Protein AF-A0A836RFN9-F1 (afdb_monomer)

Solvent-accessible surface area (backbone atoms only — not comparable to full-atom values): 5671 Å² total; per-residue (Å²): 128,84,81,78,57,67,66,61,52,50,51,50,51,50,54,54,49,49,55,50,45,52,51,35,37,75,73,61,76,46,76,52,65,66,58,51,52,21,53,51,33,36,54,51,10,51,47,35,35,52,40,14,77,75,73,45,90,52,43,65,62,24,43,40,52,12,50,31,39,32,27,50,18,47,18,47,52,44,24,72,77,64,73,35,64,68,61,17,50,50,41,40,49,52,30,53,51,48,44,52,53,49,55,73,67,52,75,132

Nearest PDB structures (foldseek):
  6gow-assembly1_E  TM=3.540E-01  e=1.732E+00  Bacillus subtilis

Foldseek 3Di:
DPQDDLVVVLVVLVVVLVVVLVVCCVVVVDVDPLLSVLVNLLVNLVSLQVCLVPPDPDNLVSPLSSQLSNLLSVLSVCCVVVVDNVVSVVSNVVSVVSNVVSVVVDDD

Sequence (108 aa):
MSRMSYGLVATAIFFIYLGLSIALYSTGTITDILLLFAGLLTLIGVWTLIYGIFLGEDLIFWISNGSFITLISLAFFTYKYTANI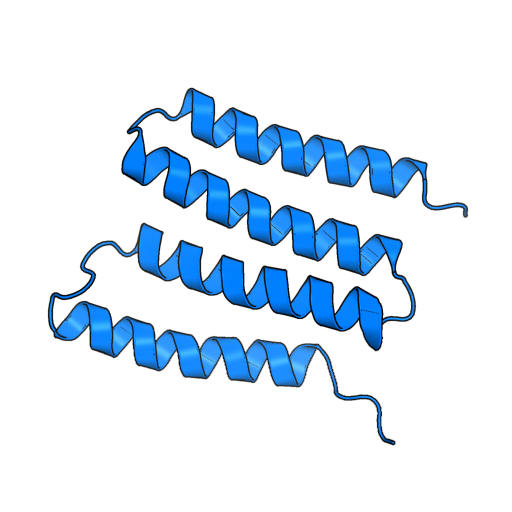GIAFAVVMIGVGLLIIMFLLKKP

Secondary structure (DSSP, 8-state):
-PPPPHHHHHHHHHHHHHHHHHHHHHTTS---HHHHHHHHHHHHHHHHHHHHHHT-S-HHHHHHHHHHHHHHHHHHHHHHHH--HHHHHHHHHHHHHHHHHHHHHS--

Structure (mmCIF, N/CA/C/O backbone):
data_AF-A0A836RFN9-F1
#
_entry.id   AF-A0A836RFN9-F1
#
loop_
_atom_site.group_PDB
_atom_site.id
_atom_site.type_symbol
_atom_site.label_atom_id
_atom_site.label_alt_id
_atom_site.label_comp_id
_atom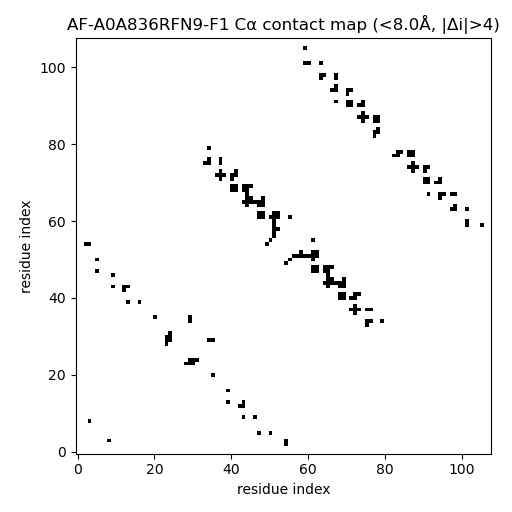_site.label_asym_id
_atom_site.label_entity_id
_atom_site.label_seq_id
_atom_site.pdbx_PDB_ins_code
_atom_site.Cartn_x
_atom_site.Cartn_y
_atom_site.Cartn_z
_atom_site.occupancy
_atom_site.B_iso_or_equiv
_atom_site.auth_seq_id
_atom_site.auth_comp_id
_atom_site.auth_asym_id
_atom_site.auth_atom_id
_atom_site.pdbx_PDB_model_num
ATOM 1 N N . MET A 1 1 ? -28.927 -4.087 7.435 1.00 49.22 1 MET A N 1
ATOM 2 C CA . MET A 1 1 ? -27.898 -4.330 6.399 1.00 49.22 1 MET A CA 1
ATOM 3 C C . MET A 1 1 ? -26.864 -5.277 6.980 1.00 49.22 1 MET A C 1
ATOM 5 O O . MET A 1 1 ? -26.335 -4.968 8.041 1.00 49.22 1 MET A O 1
ATOM 9 N N . SER A 1 2 ? -26.607 -6.430 6.356 1.00 56.03 2 SER A N 1
ATOM 10 C CA . SER A 1 2 ? -25.465 -7.270 6.741 1.00 56.03 2 SER A CA 1
ATOM 11 C C . SER A 1 2 ? -24.187 -6.458 6.536 1.00 56.03 2 SER A C 1
ATOM 13 O O . SER A 1 2 ? -23.983 -5.935 5.437 1.00 56.03 2 SER A O 1
ATOM 15 N N . ARG A 1 3 ? -23.348 -6.304 7.567 1.00 71.69 3 ARG A N 1
ATOM 16 C CA . ARG A 1 3 ? -22.052 -5.637 7.390 1.00 71.69 3 ARG A CA 1
ATOM 17 C C . ARG A 1 3 ? -21.251 -6.408 6.343 1.00 71.69 3 ARG A C 1
ATOM 19 O O . ARG A 1 3 ? -21.115 -7.626 6.429 1.00 71.69 3 ARG A O 1
ATOM 26 N N . MET A 1 4 ? -20.781 -5.695 5.326 1.00 81.50 4 MET A N 1
ATOM 27 C CA . MET A 1 4 ? -19.959 -6.267 4.265 1.00 81.50 4 MET A CA 1
ATOM 28 C C . MET A 1 4 ? -18.632 -6.728 4.880 1.00 81.50 4 MET A C 1
ATOM 30 O O . MET A 1 4 ? -18.019 -5.971 5.627 1.00 81.50 4 MET A O 1
ATOM 34 N N . SER A 1 5 ? -18.197 -7.960 4.614 1.00 89.56 5 SER A N 1
ATOM 35 C CA . SER A 1 5 ? -16.950 -8.481 5.190 1.00 89.56 5 SER A CA 1
ATOM 36 C C . SER A 1 5 ? -15.734 -7.808 4.550 1.00 89.56 5 SER A C 1
ATOM 38 O O . SER A 1 5 ? -15.575 -7.870 3.329 1.00 89.56 5 SER A O 1
ATOM 40 N N . TYR A 1 6 ? -14.853 -7.218 5.371 1.00 91.50 6 TYR A N 1
ATOM 41 C CA . TYR A 1 6 ? -13.584 -6.630 4.920 1.00 91.50 6 TYR A CA 1
ATOM 42 C C . TYR A 1 6 ? -12.789 -7.599 4.041 1.00 91.50 6 TYR A C 1
ATOM 44 O O . TYR A 1 6 ? -12.365 -7.233 2.943 1.00 91.50 6 TYR A O 1
ATOM 52 N N . GLY A 1 7 ? -12.625 -8.839 4.517 1.00 91.44 7 GLY A N 1
ATOM 53 C CA . GLY A 1 7 ? -11.816 -9.855 3.850 1.00 91.44 7 GLY A CA 1
ATOM 54 C C . GLY A 1 7 ? -12.375 -10.232 2.484 1.00 91.44 7 GLY A C 1
ATOM 55 O O . GLY A 1 7 ? -11.619 -10.345 1.530 1.00 91.44 7 GLY A O 1
ATOM 56 N N . LEU A 1 8 ? -13.700 -10.336 2.359 1.00 94.06 8 LEU A N 1
ATOM 57 C CA . LEU A 1 8 ? -14.342 -10.702 1.096 1.00 94.06 8 LEU A CA 1
ATOM 58 C C . LEU A 1 8 ? -14.090 -9.645 0.012 1.00 94.06 8 LEU A C 1
ATOM 60 O O . LEU A 1 8 ? -13.725 -9.988 -1.111 1.00 94.06 8 LEU A O 1
ATOM 64 N N . 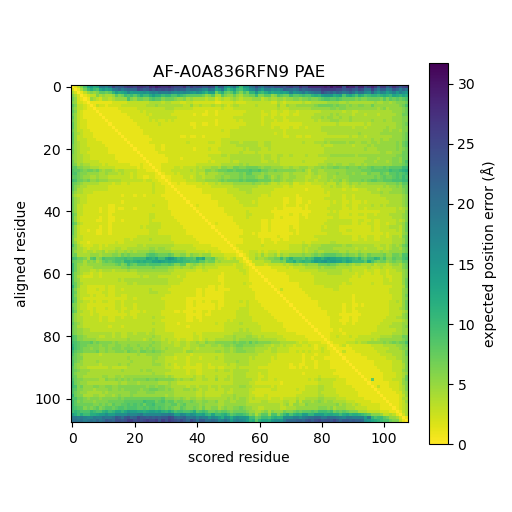VAL A 1 9 ? -14.222 -8.361 0.357 1.00 94.44 9 VAL A N 1
ATOM 65 C CA . VAL A 1 9 ? -13.950 -7.264 -0.583 1.00 94.44 9 VAL A CA 1
ATOM 66 C C . VAL A 1 9 ? -12.454 -7.159 -0.889 1.00 94.44 9 VAL A C 1
ATOM 68 O O . VAL A 1 9 ? -12.086 -7.008 -2.051 1.00 94.44 9 VAL A O 1
ATOM 71 N N . ALA A 1 10 ? -11.579 -7.317 0.109 1.00 94.69 10 ALA A N 1
ATOM 72 C CA . ALA A 1 10 ? -10.130 -7.314 -0.097 1.00 94.69 10 ALA A CA 1
ATOM 73 C C . ALA A 1 10 ? -9.678 -8.449 -1.037 1.00 94.69 10 ALA A C 1
ATOM 75 O O . ALA A 1 10 ? -8.868 -8.226 -1.937 1.00 94.69 10 ALA A O 1
ATOM 76 N N . THR A 1 11 ? -10.244 -9.649 -0.887 1.00 95.00 11 THR A N 1
ATOM 77 C CA . THR A 1 11 ? -9.997 -10.783 -1.785 1.00 95.00 11 THR A CA 1
ATOM 78 C C . THR A 1 11 ? -10.512 -10.513 -3.199 1.00 95.00 11 THR A C 1
ATOM 80 O O . THR A 1 11 ? -9.819 -10.822 -4.167 1.00 95.00 11 THR A O 1
ATOM 83 N N . ALA A 1 12 ? -11.688 -9.896 -3.345 1.00 96.50 12 ALA A N 1
ATOM 84 C CA . ALA A 1 12 ? -12.202 -9.502 -4.655 1.00 96.50 12 ALA A CA 1
ATOM 85 C C . ALA A 1 12 ? -11.275 -8.486 -5.347 1.00 96.50 12 ALA A C 1
ATOM 87 O O . ALA A 1 12 ? -10.912 -8.685 -6.505 1.00 96.50 12 ALA A O 1
ATOM 88 N N . ILE A 1 13 ? -10.829 -7.450 -4.624 1.00 96.88 13 ILE A N 1
ATOM 89 C CA . ILE A 1 13 ? -9.846 -6.468 -5.110 1.00 96.88 13 ILE A CA 1
ATOM 90 C C . ILE A 1 13 ? -8.569 -7.174 -5.566 1.00 96.88 13 ILE A C 1
ATOM 92 O O . ILE A 1 13 ? -8.095 -6.911 -6.669 1.00 96.88 13 ILE A O 1
ATOM 96 N N . PHE A 1 14 ? -8.043 -8.095 -4.754 1.00 96.56 14 PHE A N 1
ATOM 97 C CA . PHE A 1 14 ? -6.837 -8.851 -5.079 1.00 96.56 14 PHE A CA 1
ATOM 98 C C . PHE A 1 14 ? -6.967 -9.605 -6.406 1.00 96.56 14 PHE A C 1
ATOM 100 O O . PHE A 1 14 ? -6.129 -9.428 -7.285 1.00 96.56 14 PHE A O 1
ATOM 107 N N . PHE A 1 15 ? -8.019 -10.409 -6.587 1.00 97.62 15 PHE A N 1
ATOM 108 C CA . PHE A 1 15 ? -8.173 -11.211 -7.804 1.00 97.62 15 PHE A CA 1
ATOM 109 C C . PHE A 1 15 ? -8.456 -10.365 -9.046 1.00 97.62 15 PHE A C 1
ATOM 111 O O . PHE A 1 15 ? -7.878 -10.626 -10.103 1.00 97.62 15 PHE A O 1
ATOM 118 N N . ILE A 1 16 ? -9.298 -9.334 -8.925 1.00 97.19 16 ILE A N 1
ATOM 119 C CA . ILE A 1 16 ? -9.581 -8.410 -10.031 1.00 97.19 16 ILE A CA 1
ATOM 120 C C . ILE A 1 16 ? -8.291 -7.708 -10.459 1.00 97.19 16 ILE A C 1
ATOM 122 O O . ILE A 1 16 ? -7.958 -7.671 -11.645 1.00 97.19 16 ILE A O 1
ATOM 126 N N . TYR A 1 17 ? -7.535 -7.186 -9.493 1.00 97.31 17 TYR A N 1
ATOM 127 C CA . TYR A 1 17 ? -6.304 -6.468 -9.779 1.00 97.31 17 TYR A CA 1
ATOM 128 C C . TYR A 1 17 ? -5.186 -7.392 -10.277 1.00 97.31 17 TYR A C 1
ATOM 130 O O . TYR A 1 17 ? -4.397 -6.985 -11.127 1.00 97.31 17 TYR A O 1
ATOM 138 N N . LEU A 1 18 ? -5.127 -8.643 -9.814 1.00 95.75 18 LEU A N 1
ATOM 139 C CA . LEU A 1 18 ? -4.200 -9.646 -10.337 1.00 95.75 18 LEU A CA 1
ATOM 140 C C . LEU A 1 18 ? -4.466 -9.915 -11.824 1.00 95.75 18 LEU A C 1
ATOM 142 O O . LEU A 1 18 ? -3.534 -9.874 -12.623 1.00 95.75 18 LEU A O 1
ATOM 146 N N . GLY A 1 19 ? -5.731 -10.120 -12.207 1.00 96.12 19 GLY A N 1
ATOM 147 C CA . GLY A 1 19 ? -6.118 -10.289 -13.611 1.00 96.12 19 GLY A CA 1
ATOM 148 C C . GLY A 1 19 ? -5.755 -9.072 -14.467 1.00 96.12 19 GLY A C 1
ATOM 149 O O . GLY A 1 19 ? -5.160 -9.220 -15.535 1.00 96.12 19 GLY A O 1
ATOM 150 N N . LEU A 1 20 ? -6.029 -7.863 -13.962 1.00 96.44 20 LEU A N 1
ATOM 151 C CA . LEU A 1 20 ? -5.626 -6.613 -14.611 1.00 96.44 20 LEU A CA 1
ATOM 152 C C . LEU A 1 20 ? -4.099 -6.506 -14.753 1.00 96.44 20 LEU A C 1
ATOM 154 O O . LEU A 1 20 ? -3.608 -6.136 -15.814 1.00 96.44 20 LEU A O 1
ATOM 158 N N . SER A 1 21 ? -3.347 -6.860 -13.711 1.00 96.75 21 SER A N 1
ATOM 159 C CA . SER A 1 21 ? -1.881 -6.804 -13.703 1.00 96.75 21 SER A CA 1
ATOM 160 C C . SER A 1 21 ? -1.271 -7.752 -14.729 1.00 96.75 21 SER A C 1
ATOM 162 O O . SER A 1 21 ? -0.355 -7.364 -15.448 1.00 96.75 21 SER A O 1
ATOM 164 N N . ILE A 1 22 ? -1.808 -8.972 -14.844 1.00 96.38 22 ILE A N 1
ATOM 165 C CA . ILE A 1 22 ? -1.389 -9.943 -15.863 1.00 96.38 22 ILE A CA 1
ATOM 166 C C . ILE A 1 22 ? -1.647 -9.378 -17.263 1.00 96.38 22 ILE A C 1
ATOM 168 O O . ILE A 1 22 ? -0.754 -9.424 -18.109 1.00 96.38 22 ILE A O 1
ATOM 172 N N . ALA A 1 23 ? -2.829 -8.799 -17.499 1.00 96.50 23 ALA A N 1
ATOM 173 C CA . ALA A 1 23 ? -3.159 -8.185 -18.781 1.00 96.50 23 ALA A CA 1
ATOM 174 C C . ALA A 1 23 ? -2.193 -7.037 -19.123 1.00 96.50 23 ALA A C 1
ATOM 176 O O . ALA A 1 23 ? -1.561 -7.078 -20.177 1.00 96.50 23 ALA A O 1
ATOM 177 N N . LEU A 1 24 ? -2.003 -6.077 -18.209 1.00 96.06 24 LEU A N 1
ATOM 178 C CA . LEU A 1 24 ? -1.113 -4.921 -18.389 1.00 96.06 24 LEU A CA 1
ATOM 179 C C . LEU A 1 24 ? 0.351 -5.312 -18.624 1.00 96.06 24 LEU A C 1
ATOM 181 O O . LEU A 1 24 ? 1.051 -4.643 -19.390 1.00 96.06 24 LEU A O 1
ATOM 185 N N . TYR A 1 25 ? 0.813 -6.381 -17.972 1.00 96.19 25 TYR A N 1
ATOM 186 C CA . TYR A 1 25 ? 2.155 -6.916 -18.178 1.00 96.19 25 TYR A CA 1
ATOM 187 C C . TYR A 1 25 ? 2.280 -7.602 -19.542 1.00 96.19 25 TYR A C 1
ATOM 189 O O . TYR A 1 25 ? 3.231 -7.350 -20.277 1.00 96.19 25 TYR A O 1
ATOM 197 N N . SER A 1 26 ? 1.291 -8.420 -19.919 1.00 95.94 26 SER A N 1
ATOM 198 C CA . SER A 1 26 ? 1.290 -9.163 -21.187 1.00 95.94 26 SER A CA 1
ATOM 199 C C . SER A 1 26 ? 1.232 -8.265 -22.426 1.00 95.94 26 SER A C 1
ATOM 201 O O . SER A 1 26 ? 1.828 -8.594 -23.448 1.00 95.94 26 SER A O 1
ATOM 203 N N . THR A 1 27 ? 0.566 -7.109 -22.337 1.00 96.38 27 THR A N 1
ATOM 204 C CA . THR A 1 27 ? 0.497 -6.114 -23.418 1.00 96.38 27 THR A CA 1
ATOM 205 C C . THR A 1 27 ? 1.729 -5.211 -23.479 1.00 96.38 27 THR A C 1
ATOM 207 O O . THR A 1 27 ? 1.819 -4.362 -24.363 1.00 96.38 27 THR A O 1
ATOM 210 N N . GLY A 1 28 ? 2.663 -5.341 -22.530 1.00 93.31 28 GLY A N 1
ATOM 211 C CA . GLY A 1 28 ? 3.820 -4.456 -22.401 1.00 93.31 28 GLY A CA 1
ATOM 212 C C . GLY A 1 28 ? 3.473 -3.037 -21.939 1.00 93.31 28 GLY A C 1
ATOM 213 O O . GLY A 1 28 ? 4.340 -2.167 -21.961 1.00 93.31 28 GLY A O 1
ATOM 214 N N . THR A 1 29 ? 2.230 -2.781 -21.512 1.00 93.88 29 THR A N 1
ATOM 215 C CA . THR A 1 29 ? 1.791 -1.456 -21.045 1.00 93.88 29 THR A CA 1
ATOM 216 C C . THR A 1 29 ? 2.468 -1.079 -19.729 1.00 93.88 29 THR A C 1
ATOM 218 O O . THR A 1 29 ? 2.905 0.057 -19.567 1.00 93.88 29 THR A O 1
ATOM 221 N N . ILE A 1 30 ? 2.584 -2.032 -18.798 1.00 93.12 30 ILE A N 1
ATOM 222 C CA . ILE A 1 30 ? 3.367 -1.883 -17.567 1.00 93.12 30 ILE A CA 1
ATOM 223 C C . ILE A 1 30 ? 4.235 -3.126 -17.397 1.00 93.12 30 ILE A C 1
ATOM 225 O O . ILE A 1 30 ? 3.746 -4.189 -17.033 1.00 93.12 30 ILE A O 1
ATOM 229 N N . THR A 1 31 ? 5.538 -2.985 -17.622 1.00 92.56 31 THR A N 1
ATOM 230 C CA . THR A 1 31 ? 6.516 -4.079 -17.474 1.00 92.56 31 THR A CA 1
ATOM 231 C C . THR A 1 31 ? 7.192 -4.103 -16.104 1.00 92.56 31 THR A C 1
ATOM 233 O O . THR A 1 31 ? 7.950 -5.020 -15.794 1.00 92.56 31 THR A O 1
ATOM 236 N N . ASP A 1 32 ? 6.928 -3.104 -15.263 1.00 93.31 32 ASP A N 1
ATOM 237 C CA . ASP A 1 32 ? 7.521 -3.003 -13.937 1.00 93.31 32 ASP A CA 1
ATOM 238 C C . ASP A 1 32 ? 6.643 -3.691 -12.883 1.00 93.31 32 ASP A C 1
ATOM 240 O O . ASP A 1 32 ? 5.584 -3.191 -12.494 1.00 93.31 32 ASP A O 1
ATOM 244 N N . ILE A 1 33 ? 7.111 -4.844 -12.400 1.00 92.94 33 ILE A N 1
ATOM 245 C CA . ILE A 1 33 ? 6.427 -5.644 -11.376 1.00 92.94 33 ILE A CA 1
ATOM 246 C C . ILE A 1 33 ? 6.291 -4.867 -10.059 1.00 92.94 33 ILE A C 1
ATOM 248 O O . ILE A 1 33 ? 5.283 -5.013 -9.367 1.00 92.94 33 ILE A O 1
ATOM 252 N N . LEU A 1 34 ? 7.264 -4.013 -9.721 1.00 93.75 34 LEU A N 1
ATOM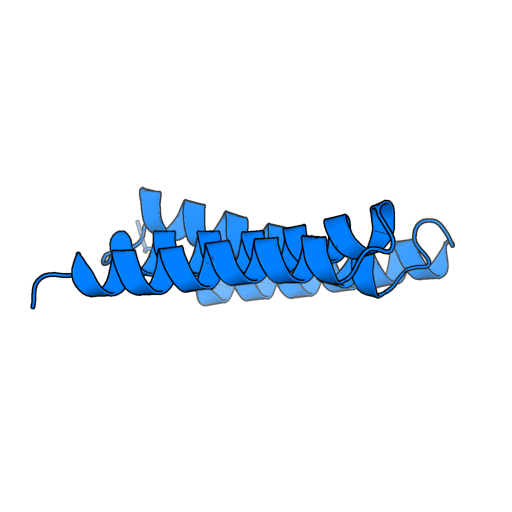 253 C CA . LEU A 1 34 ? 7.221 -3.199 -8.507 1.00 93.75 34 LEU A CA 1
ATOM 254 C C . LEU A 1 34 ? 6.053 -2.209 -8.566 1.00 93.75 34 LEU A C 1
ATOM 256 O O . LEU A 1 34 ? 5.339 -2.049 -7.580 1.00 93.75 34 LEU A O 1
ATOM 260 N N . LEU A 1 35 ? 5.825 -1.585 -9.727 1.00 94.06 35 LEU A N 1
ATOM 261 C CA . LEU A 1 35 ? 4.700 -0.665 -9.930 1.00 94.06 35 LEU A CA 1
ATOM 262 C C . LEU A 1 35 ? 3.350 -1.383 -9.890 1.00 94.06 35 LEU A C 1
ATOM 264 O O . LEU A 1 35 ? 2.402 -0.871 -9.293 1.00 94.06 35 LEU A O 1
ATOM 268 N N . LEU A 1 36 ? 3.264 -2.577 -10.482 1.00 95.94 36 LEU A N 1
ATOM 269 C CA . LEU A 1 36 ? 2.056 -3.398 -10.402 1.00 95.94 36 LEU A CA 1
ATOM 270 C C . LEU A 1 36 ? 1.745 -3.749 -8.944 1.00 95.94 36 LEU A C 1
ATOM 272 O O . LEU A 1 36 ? 0.622 -3.535 -8.490 1.00 95.94 36 LEU A O 1
ATOM 276 N N . PHE A 1 37 ? 2.742 -4.198 -8.181 1.00 95.31 37 PHE A N 1
ATOM 277 C CA . PHE A 1 37 ? 2.579 -4.500 -6.761 1.00 95.31 37 PHE A CA 1
ATOM 278 C C . PHE A 1 37 ? 2.212 -3.263 -5.927 1.00 95.31 37 PHE A C 1
ATOM 280 O O . PHE A 1 37 ? 1.312 -3.334 -5.091 1.00 95.31 37 PHE A O 1
ATOM 287 N N . ALA A 1 38 ? 2.839 -2.112 -6.187 1.00 96.12 38 ALA A N 1
ATOM 288 C CA . ALA A 1 38 ? 2.492 -0.852 -5.535 1.00 96.12 38 ALA A CA 1
ATOM 289 C C . ALA A 1 38 ? 1.018 -0.484 -5.778 1.00 96.12 38 ALA A C 1
ATOM 291 O O . ALA A 1 38 ? 0.287 -0.186 -4.836 1.00 96.12 38 ALA A O 1
ATOM 292 N N . GLY A 1 39 ? 0.525 -0.603 -7.014 1.00 96.19 39 GLY A N 1
ATOM 293 C CA . GLY A 1 39 ? -0.886 -0.346 -7.306 1.00 96.19 39 GLY A CA 1
ATOM 294 C C . GLY A 1 39 ? -1.850 -1.269 -6.542 1.00 96.19 39 GLY A C 1
ATOM 295 O O . GLY A 1 39 ? -2.863 -0.786 -6.030 1.00 96.19 39 GLY A O 1
ATOM 296 N N . LEU A 1 40 ? -1.510 -2.554 -6.358 1.00 97.25 40 LEU A N 1
ATOM 297 C CA . LEU A 1 40 ? -2.298 -3.470 -5.519 1.00 97.25 40 LEU A CA 1
ATOM 298 C C . LEU A 1 40 ? -2.354 -2.979 -4.069 1.00 97.25 40 LEU A C 1
ATOM 300 O O . LEU A 1 40 ? -3.431 -2.913 -3.474 1.00 97.25 40 LEU A O 1
ATOM 304 N N . LEU A 1 41 ? -1.197 -2.621 -3.507 1.00 97.44 41 LEU A N 1
ATOM 305 C CA . LEU A 1 41 ? -1.111 -2.099 -2.146 1.00 97.44 41 LEU A CA 1
ATOM 306 C C . LEU A 1 41 ? -1.922 -0.812 -1.989 1.00 97.44 41 LEU A C 1
ATOM 308 O O . LEU A 1 41 ? -2.615 -0.665 -0.989 1.00 97.44 41 LEU A O 1
ATOM 312 N N . THR A 1 42 ? -1.915 0.082 -2.980 1.00 97.31 42 THR A N 1
ATOM 313 C CA . THR A 1 42 ? -2.765 1.280 -2.958 1.00 97.31 42 THR A CA 1
ATOM 314 C C . THR A 1 42 ? -4.241 0.913 -2.862 1.00 97.31 42 THR A C 1
ATOM 316 O O . THR A 1 42 ? -4.944 1.459 -2.016 1.00 97.31 42 THR A O 1
ATOM 319 N N . LEU A 1 43 ? -4.727 -0.026 -3.679 1.00 97.44 43 LEU A N 1
ATOM 320 C CA . LEU A 1 43 ? -6.139 -0.422 -3.650 1.00 97.44 43 LEU A CA 1
ATOM 321 C C . LEU A 1 43 ? -6.535 -1.060 -2.315 1.00 97.44 43 LEU A C 1
ATOM 323 O O . LEU A 1 43 ? -7.579 -0.720 -1.758 1.00 97.44 43 LEU A O 1
ATOM 327 N N . ILE A 1 44 ? -5.693 -1.944 -1.773 1.00 97.12 44 ILE A N 1
ATOM 328 C CA . ILE A 1 44 ? -5.926 -2.558 -0.459 1.00 97.12 44 ILE A CA 1
ATOM 329 C C . ILE A 1 44 ? -5.862 -1.510 0.658 1.00 97.12 44 ILE A C 1
ATOM 331 O O . ILE A 1 44 ? -6.714 -1.510 1.547 1.00 97.12 44 ILE A O 1
ATOM 335 N N . GLY A 1 45 ? -4.900 -0.588 0.607 1.00 96.81 45 GLY A N 1
ATOM 336 C CA . GLY A 1 45 ? -4.761 0.507 1.565 1.00 96.81 45 GLY A CA 1
ATOM 337 C C . GLY A 1 45 ? -5.989 1.415 1.570 1.00 96.81 45 GLY A C 1
ATOM 338 O O . GLY A 1 45 ? -6.581 1.648 2.623 1.00 96.81 45 GLY A O 1
ATOM 339 N N . VAL A 1 46 ? -6.449 1.838 0.390 1.00 96.94 46 VAL A N 1
ATOM 340 C CA . VAL A 1 46 ? -7.661 2.654 0.228 1.00 96.94 46 VAL A CA 1
ATOM 341 C C . VAL A 1 46 ? -8.904 1.912 0.715 1.00 96.94 46 VAL A C 1
ATOM 343 O O . VAL A 1 46 ? -9.704 2.494 1.445 1.00 96.94 46 VAL A O 1
ATOM 346 N N . TRP A 1 47 ? -9.063 0.627 0.388 1.00 96.69 47 TRP A N 1
ATOM 347 C CA . TRP A 1 47 ? -10.177 -0.165 0.914 1.00 96.69 47 TRP A CA 1
ATOM 348 C C . TRP A 1 47 ? -10.145 -0.260 2.442 1.00 96.69 47 TRP A C 1
ATOM 350 O O . TRP A 1 47 ? -11.174 -0.077 3.084 1.00 96.69 47 TRP A O 1
ATOM 360 N N . THR A 1 48 ? -8.969 -0.471 3.033 1.00 95.81 48 THR A N 1
ATOM 361 C CA . THR A 1 48 ? -8.778 -0.486 4.492 1.00 95.81 48 THR A CA 1
ATOM 362 C C . THR A 1 48 ? -9.215 0.837 5.130 1.00 95.81 48 THR A C 1
ATOM 364 O O . THR A 1 48 ? -9.899 0.826 6.154 1.00 95.81 48 THR A O 1
ATOM 367 N N . LEU A 1 49 ? -8.892 1.975 4.503 1.00 95.44 49 LEU A N 1
ATOM 368 C CA . LEU A 1 49 ? -9.325 3.300 4.960 1.00 95.44 49 LEU A CA 1
ATOM 369 C C . LEU A 1 49 ? -10.844 3.484 4.846 1.00 95.44 49 LEU A C 1
ATOM 371 O O . LEU A 1 49 ? -11.483 3.901 5.811 1.00 95.44 49 LEU A O 1
ATOM 375 N N . ILE A 1 50 ? -11.433 3.141 3.695 1.00 94.69 50 ILE A N 1
ATOM 376 C CA . ILE A 1 50 ? -12.886 3.214 3.468 1.00 94.69 50 ILE A CA 1
ATOM 377 C C . ILE A 1 50 ? -13.616 2.336 4.487 1.00 94.69 50 ILE A C 1
ATOM 379 O O . ILE A 1 50 ? -14.554 2.787 5.144 1.00 94.69 50 ILE A O 1
ATOM 383 N N . TYR A 1 51 ? -13.165 1.095 4.663 1.00 93.81 51 TYR A N 1
ATOM 384 C CA . TYR A 1 51 ? -13.741 0.178 5.634 1.00 93.81 51 TYR A CA 1
ATOM 385 C C . TYR A 1 51 ? -13.658 0.756 7.046 1.00 93.81 51 TYR A C 1
ATOM 387 O O . TYR A 1 51 ? -14.664 0.781 7.747 1.00 93.81 51 TYR A O 1
ATOM 395 N N . GLY A 1 52 ? -12.503 1.294 7.441 1.00 91.31 52 GLY A N 1
ATOM 396 C CA . GLY A 1 52 ? -12.322 1.936 8.739 1.00 91.31 52 GLY A CA 1
ATOM 397 C C . GLY A 1 52 ? -13.293 3.072 9.020 1.00 91.31 52 GLY A C 1
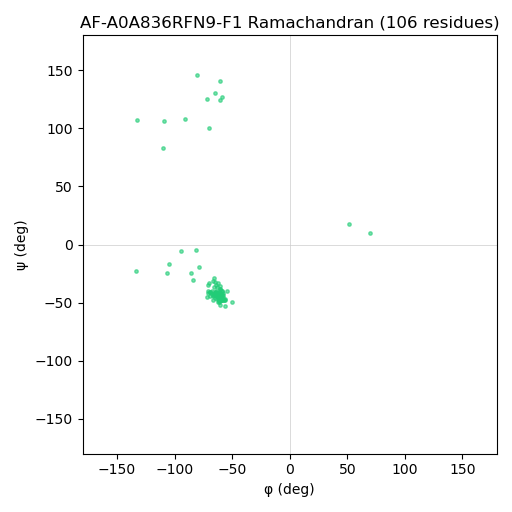ATOM 398 O O . GLY A 1 52 ? -13.881 3.108 10.094 1.00 91.31 52 GLY A O 1
ATOM 399 N N . ILE A 1 53 ? -13.476 3.973 8.052 1.00 91.25 53 ILE A N 1
ATOM 400 C CA . ILE A 1 53 ? -14.310 5.172 8.205 1.00 91.25 53 ILE A CA 1
ATOM 401 C C . ILE A 1 53 ? -15.801 4.824 8.270 1.00 91.25 53 ILE A C 1
ATOM 403 O O . ILE A 1 53 ? -16.536 5.432 9.044 1.00 91.25 53 ILE A O 1
ATOM 407 N N . PHE A 1 54 ? -16.260 3.874 7.451 1.00 90.62 54 PHE A N 1
ATOM 408 C CA . PHE A 1 54 ? -17.696 3.652 7.251 1.00 90.62 54 PHE A CA 1
ATOM 409 C C . PHE A 1 54 ? -18.248 2.389 7.921 1.00 90.62 54 PHE A C 1
ATOM 411 O O . PHE A 1 54 ? -19.453 2.307 8.156 1.00 90.62 54 PHE A O 1
ATOM 418 N N . LEU A 1 55 ? -17.411 1.381 8.180 1.00 87.75 55 LEU A N 1
ATOM 419 C CA . LEU A 1 55 ? -17.858 0.026 8.534 1.00 87.75 55 LEU A CA 1
ATOM 420 C C . LEU A 1 55 ? -17.124 -0.584 9.739 1.00 87.75 55 LEU A C 1
ATOM 422 O O . LEU A 1 55 ? -17.650 -1.509 10.362 1.00 87.75 55 LEU A O 1
ATOM 426 N N . GLY A 1 56 ? -15.918 -0.109 10.048 1.00 82.44 56 GLY A N 1
ATOM 427 C CA . GLY A 1 56 ? -15.041 -0.650 11.077 1.00 82.44 56 GLY A CA 1
ATOM 428 C C . GLY A 1 56 ? -15.411 -0.198 12.488 1.00 82.44 56 GLY A C 1
ATOM 429 O O . GLY A 1 56 ? -15.847 0.926 12.706 1.00 82.44 56 GLY A O 1
ATOM 430 N N . GLU A 1 57 ? -15.206 -1.082 13.466 1.00 83.19 57 GLU A N 1
ATOM 431 C CA . GLU A 1 57 ? -15.453 -0.774 14.884 1.00 83.19 57 GLU A CA 1
ATOM 432 C C . GLU A 1 57 ? -14.264 -0.066 15.554 1.00 83.19 57 GLU A C 1
ATOM 434 O O . GLU A 1 57 ? -14.459 0.757 16.442 1.00 83.19 57 GLU A O 1
ATOM 439 N N . ASP A 1 58 ? -13.036 -0.346 15.103 1.00 87.62 58 ASP A N 1
ATOM 440 C CA . ASP A 1 58 ? -11.800 0.259 15.619 1.00 87.62 58 ASP A CA 1
ATOM 441 C C . ASP A 1 58 ? -11.190 1.203 14.574 1.00 87.62 58 ASP A C 1
ATOM 443 O O . ASP A 1 58 ? -10.306 0.835 13.796 1.00 87.62 58 ASP A O 1
ATOM 447 N N . LEU A 1 59 ? -11.703 2.434 14.531 1.00 88.50 59 LEU A N 1
ATOM 448 C CA . LEU A 1 59 ? -11.283 3.453 13.567 1.00 88.50 59 LEU A CA 1
ATOM 449 C C . LEU A 1 59 ? -9.762 3.686 13.589 1.00 88.50 59 LEU A C 1
ATOM 451 O O . LEU A 1 59 ? -9.150 3.826 12.531 1.00 88.50 59 LEU A O 1
ATOM 455 N N . ILE A 1 60 ? -9.145 3.692 14.777 1.00 90.69 60 ILE A N 1
ATOM 456 C CA . ILE A 1 60 ? -7.700 3.914 14.941 1.00 90.69 60 ILE A CA 1
ATOM 457 C C . ILE A 1 60 ? -6.925 2.771 14.286 1.00 90.69 60 ILE A C 1
ATOM 459 O O . ILE A 1 60 ? -5.987 3.017 13.523 1.00 90.69 60 ILE A O 1
ATOM 463 N N . PHE A 1 61 ? -7.332 1.522 14.523 1.00 90.75 61 PHE A N 1
ATOM 464 C CA . PHE A 1 61 ? -6.731 0.358 13.877 1.00 90.75 61 PHE A CA 1
ATOM 465 C C . PHE A 1 61 ? -6.849 0.428 12.350 1.00 90.75 61 PHE A C 1
ATOM 467 O O . PHE A 1 61 ? -5.859 0.240 11.646 1.00 90.75 61 PHE A O 1
ATOM 474 N N . TRP A 1 62 ? -8.029 0.732 11.814 1.00 93.62 62 TRP A N 1
ATOM 475 C CA . TRP A 1 62 ? -8.226 0.729 10.364 1.00 93.62 62 TRP A CA 1
ATOM 476 C C . TRP A 1 62 ? -7.518 1.894 9.661 1.00 93.62 62 TRP A C 1
ATOM 478 O O . TRP A 1 62 ? -6.875 1.683 8.632 1.00 93.62 62 TRP A O 1
ATOM 488 N N . ILE A 1 63 ? -7.563 3.107 10.226 1.00 92.19 63 ILE A N 1
ATOM 489 C CA . ILE A 1 63 ? -6.856 4.269 9.666 1.00 92.19 63 ILE A CA 1
ATOM 490 C C . ILE A 1 63 ? -5.344 4.047 9.697 1.00 92.19 63 ILE A C 1
ATOM 492 O O . ILE A 1 63 ? -4.670 4.315 8.701 1.00 92.19 63 ILE A O 1
ATOM 496 N N . SER A 1 64 ? -4.803 3.545 10.810 1.00 93.06 64 SER A N 1
ATOM 497 C CA . SER A 1 64 ? -3.362 3.307 10.950 1.00 93.06 64 SER A CA 1
ATOM 498 C C . SER A 1 64 ? -2.858 2.272 9.942 1.00 93.06 64 SER A C 1
ATOM 500 O O . SER A 1 64 ? -1.924 2.559 9.192 1.00 93.06 64 SER A O 1
ATOM 502 N N . ASN A 1 65 ? -3.524 1.118 9.836 1.00 93.94 65 ASN A N 1
ATOM 503 C CA . ASN A 1 65 ? -3.149 0.070 8.886 1.00 93.94 65 ASN A CA 1
ATOM 504 C C . ASN A 1 65 ? -3.346 0.504 7.428 1.00 93.94 65 ASN A C 1
ATOM 506 O O . ASN A 1 65 ? -2.451 0.311 6.608 1.00 93.94 65 ASN A O 1
ATOM 510 N N . GLY A 1 66 ? -4.473 1.140 7.095 1.00 95.44 66 GLY A N 1
ATOM 511 C CA . GLY A 1 66 ? -4.733 1.603 5.730 1.00 95.44 66 GLY A CA 1
ATOM 512 C C . GLY A 1 66 ? -3.738 2.672 5.273 1.00 95.44 66 GLY A C 1
ATOM 513 O O . GLY A 1 66 ? -3.218 2.607 4.155 1.00 95.44 66 GLY A O 1
ATOM 514 N N . SER A 1 67 ? -3.395 3.608 6.163 1.00 95.19 67 SER A N 1
ATOM 515 C CA . SER A 1 67 ? -2.386 4.638 5.889 1.00 95.19 67 SER A CA 1
ATOM 516 C C . SER A 1 67 ? -1.001 4.022 5.719 1.00 95.19 67 SER A C 1
ATOM 518 O O . SER A 1 67 ? -0.287 4.372 4.784 1.00 95.19 67 SER A O 1
ATOM 520 N N . PHE A 1 68 ? -0.631 3.066 6.574 1.00 96.75 68 PHE A N 1
ATOM 521 C CA . PHE A 1 68 ? 0.663 2.395 6.495 1.00 96.75 68 PHE A CA 1
ATOM 522 C C . PHE A 1 68 ? 0.834 1.604 5.193 1.00 96.75 68 PHE A C 1
ATOM 524 O O . PHE A 1 68 ? 1.840 1.771 4.507 1.00 96.75 68 PHE A O 1
ATOM 531 N N . ILE A 1 69 ? -0.170 0.814 4.799 1.00 96.62 69 ILE A N 1
ATOM 532 C CA . ILE A 1 69 ? -0.161 0.075 3.527 1.00 96.62 69 ILE A CA 1
ATOM 533 C C . ILE A 1 69 ? -0.011 1.044 2.342 1.00 96.62 69 ILE A C 1
ATOM 535 O O . ILE A 1 69 ? 0.793 0.810 1.437 1.00 96.62 69 ILE A O 1
ATOM 539 N N . THR A 1 70 ? -0.736 2.165 2.371 1.00 96.94 70 THR A N 1
ATOM 540 C CA . THR A 1 70 ? -0.661 3.192 1.321 1.00 96.94 70 THR A CA 1
ATOM 541 C C . THR A 1 70 ? 0.717 3.864 1.278 1.00 96.94 70 THR A C 1
ATOM 543 O O . THR A 1 70 ? 1.233 4.139 0.198 1.00 96.94 70 THR A O 1
ATOM 546 N N . LEU A 1 71 ? 1.361 4.082 2.428 1.00 96.69 71 LEU A N 1
ATOM 547 C CA . LEU A 1 71 ? 2.714 4.642 2.502 1.00 96.69 71 LEU A CA 1
ATOM 548 C C . LEU A 1 71 ? 3.790 3.665 2.015 1.00 96.69 71 LEU A C 1
ATOM 550 O O . LEU A 1 71 ? 4.739 4.101 1.368 1.00 96.69 71 LEU A O 1
ATOM 554 N N . ILE A 1 72 ? 3.633 2.357 2.244 1.00 96.62 72 ILE A N 1
ATOM 555 C CA . ILE A 1 72 ? 4.510 1.342 1.634 1.00 96.62 72 ILE A CA 1
ATOM 556 C C . ILE A 1 72 ? 4.398 1.403 0.108 1.00 96.62 72 ILE A C 1
ATOM 558 O O . ILE A 1 72 ? 5.414 1.425 -0.585 1.00 96.62 72 ILE A O 1
ATOM 562 N N . SER A 1 73 ? 3.174 1.481 -0.421 1.00 97.56 73 SER A N 1
ATOM 563 C CA . SER A 1 73 ? 2.959 1.668 -1.860 1.00 97.56 73 SER A CA 1
ATOM 564 C C . SER A 1 73 ? 3.640 2.938 -2.377 1.00 97.56 73 SER A C 1
ATOM 566 O O . SER A 1 73 ? 4.390 2.900 -3.357 1.00 97.56 73 SER A O 1
ATOM 568 N N . LEU A 1 74 ? 3.441 4.060 -1.679 1.00 96.94 74 LEU A N 1
ATOM 569 C CA . LEU A 1 74 ? 4.053 5.335 -2.034 1.00 96.94 74 LEU A CA 1
ATOM 570 C C . LEU A 1 74 ? 5.581 5.238 -2.053 1.00 96.94 74 LEU A C 1
ATOM 572 O O . LEU A 1 74 ? 6.197 5.754 -2.978 1.00 96.94 74 LEU A O 1
ATOM 576 N N . ALA A 1 75 ? 6.193 4.527 -1.104 1.00 97.00 75 ALA A N 1
ATOM 577 C CA . ALA A 1 75 ? 7.636 4.315 -1.080 1.00 97.00 75 ALA A CA 1
ATOM 578 C C . ALA A 1 75 ? 8.147 3.584 -2.334 1.00 97.00 75 ALA A C 1
ATOM 580 O O . ALA A 1 75 ? 9.197 3.953 -2.864 1.00 97.00 75 ALA A O 1
ATOM 581 N N . PHE A 1 76 ? 7.401 2.604 -2.860 1.00 96.31 76 PHE A N 1
ATOM 582 C CA . PHE A 1 76 ? 7.753 1.940 -4.120 1.00 96.31 76 PHE A CA 1
ATOM 583 C C . PHE A 1 76 ? 7.654 2.877 -5.323 1.00 96.31 76 PHE A C 1
ATOM 585 O O . PHE A 1 76 ? 8.577 2.908 -6.140 1.00 96.31 76 PHE A O 1
ATOM 592 N N . PHE A 1 77 ? 6.596 3.689 -5.411 1.00 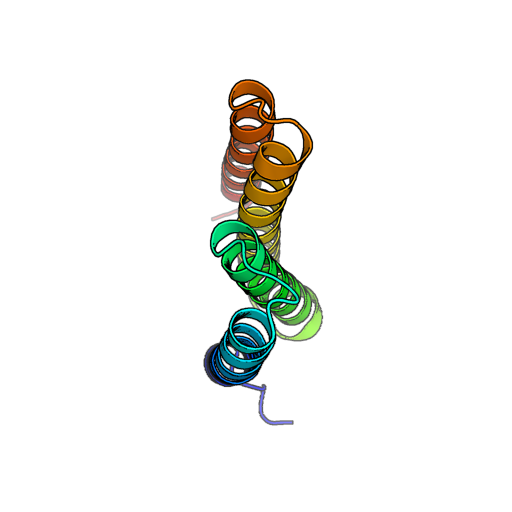95.31 77 PHE A N 1
ATOM 593 C CA . PHE A 1 77 ? 6.498 4.724 -6.445 1.00 95.31 77 PHE A CA 1
ATOM 594 C C . PHE A 1 77 ? 7.648 5.728 -6.332 1.00 95.31 77 PHE A C 1
ATOM 596 O O . PHE A 1 77 ? 8.331 6.005 -7.316 1.00 95.31 77 PHE A O 1
ATOM 603 N N . THR A 1 78 ? 7.919 6.235 -5.130 1.00 95.38 78 THR A N 1
ATOM 604 C CA . THR A 1 78 ? 9.020 7.162 -4.870 1.00 95.38 78 THR A CA 1
ATOM 605 C C . THR A 1 78 ? 10.354 6.565 -5.291 1.00 95.38 78 THR A C 1
ATOM 607 O O . THR A 1 78 ? 11.098 7.223 -6.015 1.00 95.38 78 THR A O 1
ATOM 610 N N . TYR A 1 79 ? 10.656 5.320 -4.912 1.00 95.75 79 TYR A N 1
ATOM 611 C CA . TYR A 1 79 ? 11.880 4.654 -5.351 1.00 95.75 79 TYR A CA 1
ATOM 612 C C . TYR A 1 79 ? 11.943 4.556 -6.875 1.00 95.75 79 TYR A C 1
ATOM 614 O O . TYR A 1 79 ? 12.954 4.922 -7.468 1.00 95.75 79 TYR A O 1
ATOM 622 N N . LYS A 1 80 ? 10.851 4.136 -7.523 1.00 93.69 80 LYS A N 1
ATOM 623 C CA . LYS A 1 80 ? 10.821 3.975 -8.976 1.00 93.69 80 LYS A CA 1
ATOM 624 C C . LYS A 1 80 ? 11.060 5.287 -9.726 1.00 93.69 80 LYS A C 1
ATOM 626 O O . LYS A 1 80 ? 11.781 5.284 -10.721 1.00 93.69 80 LYS A O 1
ATOM 631 N N . TYR A 1 81 ? 10.470 6.390 -9.271 1.00 93.00 81 TYR A N 1
ATOM 632 C CA . TYR A 1 81 ? 10.563 7.679 -9.964 1.00 93.00 81 TYR A CA 1
ATOM 633 C C . TYR A 1 81 ? 11.802 8.496 -9.597 1.00 93.00 81 TYR A C 1
ATOM 635 O O . TYR A 1 81 ? 12.230 9.331 -10.388 1.00 93.00 81 TYR A O 1
ATOM 643 N N . THR A 1 82 ? 12.386 8.275 -8.419 1.00 94.38 82 THR A N 1
ATOM 644 C CA . THR A 1 82 ? 13.560 9.039 -7.958 1.00 94.38 82 THR A CA 1
ATOM 645 C C . THR A 1 82 ? 14.867 8.256 -8.037 1.00 94.38 82 THR A C 1
ATOM 647 O O . THR A 1 82 ? 15.932 8.857 -7.924 1.00 94.38 82 THR A O 1
ATOM 650 N N . ALA A 1 83 ? 14.801 6.925 -8.166 1.00 93.25 83 ALA A N 1
ATOM 651 C CA . ALA A 1 83 ? 15.917 5.992 -7.988 1.00 93.25 83 ALA A CA 1
ATOM 652 C C . ALA A 1 83 ? 16.680 6.173 -6.657 1.00 93.25 83 ALA A C 1
ATOM 654 O O . ALA A 1 83 ? 17.803 5.694 -6.502 1.00 93.25 83 ALA A O 1
ATOM 655 N N . ASN A 1 84 ? 16.076 6.853 -5.675 1.00 95.12 84 ASN A N 1
ATOM 656 C CA . ASN A 1 84 ? 16.711 7.202 -4.414 1.00 95.12 84 ASN A CA 1
ATOM 657 C C . ASN A 1 84 ? 16.107 6.386 -3.268 1.00 95.12 84 ASN A C 1
ATOM 659 O O . ASN A 1 84 ? 14.996 6.642 -2.797 1.00 95.12 84 ASN A O 1
ATOM 663 N N . ILE A 1 85 ? 16.879 5.409 -2.791 1.00 93.56 85 ILE A N 1
ATOM 664 C CA . ILE A 1 85 ? 16.461 4.528 -1.699 1.00 93.56 85 ILE A CA 1
ATOM 665 C C . ILE A 1 85 ? 16.301 5.269 -0.366 1.00 93.56 85 ILE A C 1
ATOM 667 O O . ILE A 1 85 ? 15.453 4.891 0.436 1.00 93.56 85 ILE A O 1
ATOM 671 N N . GLY A 1 86 ? 17.052 6.354 -0.144 1.00 95.38 86 GLY A N 1
ATOM 672 C CA . GLY A 1 86 ? 16.957 7.158 1.074 1.00 95.38 86 GLY A CA 1
ATOM 673 C C . GLY A 1 86 ? 15.600 7.846 1.210 1.00 95.38 86 GLY A C 1
ATOM 674 O O . G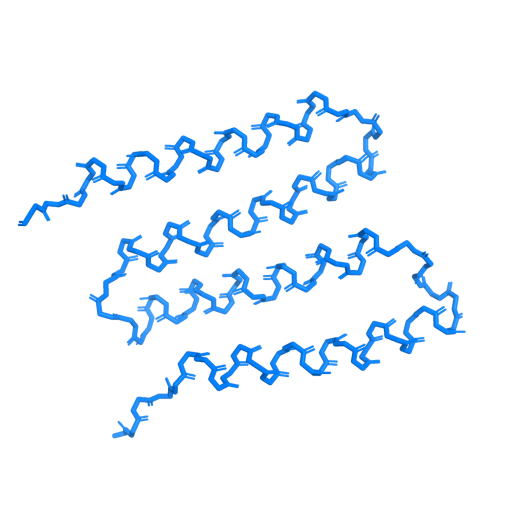LY A 1 86 ? 15.010 7.829 2.288 1.00 95.38 86 GLY A O 1
ATOM 675 N N . ILE A 1 87 ? 15.061 8.384 0.109 1.00 94.31 87 ILE A N 1
ATOM 676 C CA . ILE A 1 87 ? 13.733 9.020 0.109 1.00 94.31 87 ILE A CA 1
ATOM 677 C C . ILE A 1 87 ? 12.642 7.962 0.309 1.00 94.31 87 ILE A C 1
ATOM 679 O O . ILE A 1 87 ? 11.752 8.148 1.135 1.00 94.31 87 ILE A O 1
ATOM 683 N N . ALA A 1 88 ? 12.731 6.825 -0.387 1.00 95.19 88 ALA A N 1
ATOM 684 C CA . ALA A 1 88 ? 11.776 5.730 -0.219 1.00 95.19 88 ALA A CA 1
ATOM 685 C C . ALA A 1 88 ? 11.763 5.191 1.222 1.00 95.19 88 ALA A C 1
ATOM 687 O O . ALA A 1 88 ? 10.698 5.001 1.808 1.00 95.19 88 ALA A O 1
ATOM 688 N N . PHE A 1 89 ? 12.941 5.020 1.828 1.00 95.56 89 PHE A N 1
ATOM 689 C CA . PHE A 1 89 ? 13.068 4.614 3.225 1.00 95.56 89 PHE A CA 1
ATOM 690 C C . PHE A 1 89 ? 12.448 5.644 4.177 1.00 95.56 89 PHE A C 1
ATOM 692 O O . PHE A 1 89 ? 11.702 5.269 5.079 1.00 95.56 89 PHE A O 1
ATOM 699 N N . ALA A 1 90 ? 12.677 6.940 3.947 1.00 96.00 90 ALA A N 1
ATOM 700 C CA . ALA A 1 90 ? 12.064 7.999 4.745 1.00 96.00 90 ALA A CA 1
ATOM 701 C C . ALA A 1 90 ? 10.523 7.943 4.709 1.00 96.00 90 ALA A C 1
ATOM 703 O O . ALA A 1 90 ? 9.889 8.091 5.752 1.00 96.00 90 ALA A O 1
ATOM 704 N N . VAL A 1 91 ? 9.915 7.653 3.551 1.00 95.81 91 VAL A N 1
ATOM 705 C CA . VAL A 1 91 ? 8.453 7.482 3.424 1.00 95.81 91 VAL A CA 1
ATOM 706 C C . VAL A 1 91 ? 7.946 6.310 4.272 1.00 95.81 91 VAL A C 1
ATOM 708 O O . VAL A 1 91 ? 6.951 6.451 4.985 1.00 95.81 91 VAL A O 1
ATOM 711 N N . VAL A 1 92 ? 8.647 5.172 4.265 1.00 94.62 92 VAL A N 1
ATOM 712 C CA . VAL A 1 92 ? 8.2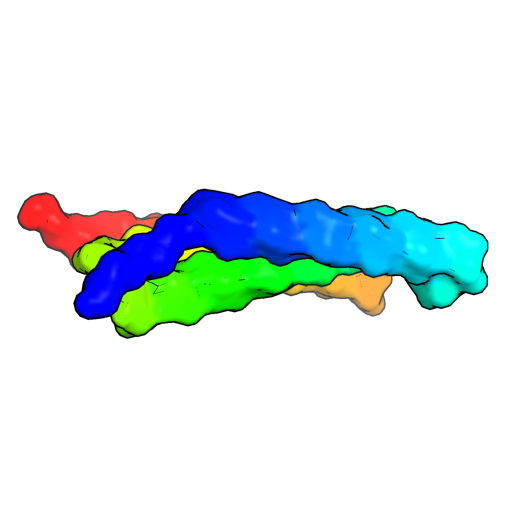93 4.027 5.124 1.00 94.62 92 VAL A CA 1
ATOM 713 C C . VAL A 1 92 ? 8.425 4.391 6.604 1.00 94.62 92 VAL A C 1
ATOM 715 O O . VAL A 1 92 ? 7.543 4.061 7.398 1.00 94.62 92 VAL A O 1
ATOM 718 N N . MET A 1 93 ? 9.480 5.118 6.980 1.00 96.88 93 MET A N 1
ATOM 719 C CA . MET A 1 93 ? 9.701 5.551 8.363 1.00 96.88 93 MET A CA 1
ATOM 720 C C . MET A 1 93 ? 8.615 6.508 8.866 1.00 96.88 93 MET A C 1
ATOM 722 O O . MET A 1 93 ? 8.222 6.408 10.027 1.00 96.88 93 MET A O 1
ATOM 726 N N . ILE A 1 94 ? 8.067 7.374 8.005 1.00 94.81 94 ILE A N 1
ATOM 727 C CA . ILE A 1 94 ? 6.873 8.174 8.330 1.00 94.81 94 ILE A CA 1
ATOM 728 C C . ILE A 1 94 ? 5.695 7.252 8.668 1.00 94.81 94 ILE A C 1
ATOM 730 O O . ILE A 1 94 ? 4.998 7.475 9.657 1.00 94.81 94 ILE A O 1
ATOM 734 N N . GLY A 1 95 ? 5.503 6.183 7.892 1.00 93.12 95 GLY A N 1
ATOM 735 C CA . GLY A 1 95 ? 4.481 5.172 8.159 1.00 93.12 95 GLY A CA 1
ATOM 736 C C . GLY A 1 95 ? 4.663 4.472 9.507 1.00 93.12 95 GLY A C 1
ATOM 737 O O . GLY A 1 95 ? 3.706 4.354 10.268 1.00 93.12 95 GLY A O 1
ATOM 738 N N . VAL A 1 96 ? 5.888 4.062 9.842 1.00 93.31 96 VAL A N 1
ATOM 739 C CA . VAL A 1 96 ? 6.201 3.464 11.153 1.00 93.31 96 VAL A CA 1
ATOM 740 C C . VAL A 1 96 ? 5.932 4.458 12.286 1.00 93.31 96 VAL A C 1
ATOM 742 O O . VAL A 1 96 ? 5.313 4.097 13.284 1.00 93.31 96 VAL A O 1
ATOM 745 N N . GLY A 1 97 ? 6.329 5.723 12.119 1.00 93.12 97 GLY A N 1
ATOM 746 C CA . GLY A 1 97 ? 6.035 6.787 13.079 1.00 93.12 97 GLY A CA 1
ATOM 747 C C . GLY A 1 97 ? 4.533 6.971 13.309 1.00 93.12 97 GLY A C 1
ATOM 748 O O . GLY A 1 97 ? 4.095 7.060 14.455 1.00 93.12 97 GLY A O 1
ATOM 749 N N . LEU A 1 98 ? 3.731 6.947 12.240 1.00 92.62 98 LEU A N 1
ATOM 750 C CA . LEU A 1 98 ? 2.269 6.994 12.332 1.00 92.62 98 LEU A CA 1
ATOM 751 C C . LEU A 1 98 ? 1.701 5.799 13.104 1.00 92.62 98 LEU A C 1
ATOM 753 O O . LEU A 1 98 ? 0.846 6.001 13.961 1.00 92.62 98 LEU A O 1
ATOM 757 N N . LEU A 1 99 ? 2.182 4.577 12.852 1.00 92.12 99 LEU A N 1
ATOM 758 C CA . LEU A 1 99 ? 1.752 3.393 13.606 1.00 92.12 99 LEU A CA 1
ATOM 759 C C . LEU A 1 99 ? 2.051 3.535 15.104 1.00 92.12 99 LEU A C 1
ATOM 761 O O . LEU A 1 99 ? 1.182 3.253 15.927 1.00 92.12 99 LEU A O 1
ATOM 765 N N . ILE A 1 100 ? 3.249 4.014 15.457 1.00 91.12 100 ILE A N 1
ATOM 766 C CA . ILE A 1 100 ? 3.648 4.243 16.853 1.00 91.12 100 ILE A CA 1
ATOM 767 C C . ILE A 1 100 ? 2.734 5.282 17.508 1.00 91.12 100 ILE A C 1
ATOM 769 O O . ILE A 1 100 ? 2.199 5.033 18.586 1.00 91.12 100 ILE A O 1
ATOM 773 N N . ILE A 1 101 ? 2.511 6.428 16.858 1.00 89.94 101 ILE A N 1
ATOM 774 C CA . ILE A 1 101 ? 1.632 7.484 17.382 1.00 89.94 101 ILE A CA 1
ATOM 775 C C . ILE A 1 101 ? 0.214 6.944 17.587 1.00 89.94 101 ILE A C 1
ATOM 777 O O . ILE A 1 101 ? -0.376 7.143 18.645 1.00 89.94 101 ILE A O 1
ATOM 781 N N . MET A 1 102 ? -0.324 6.219 16.607 1.00 88.88 102 MET A N 1
ATOM 782 C CA . MET A 1 102 ? -1.667 5.641 16.691 1.00 88.88 102 MET A CA 1
ATOM 783 C C . MET A 1 102 ? -1.781 4.606 17.816 1.00 88.88 102 MET A C 1
ATOM 785 O O . MET A 1 102 ? -2.799 4.568 18.503 1.00 88.88 102 MET A O 1
ATOM 789 N N . PHE A 1 103 ? -0.732 3.814 18.057 1.00 86.12 103 PHE A N 1
ATOM 790 C CA . PHE A 1 103 ? -0.671 2.889 19.188 1.00 86.12 103 PHE A CA 1
ATOM 791 C C . PHE A 1 103 ? -0.688 3.624 20.535 1.00 86.12 103 PHE A C 1
ATOM 793 O O . PHE A 1 103 ? -1.422 3.225 21.431 1.00 86.12 103 PHE A O 1
ATOM 800 N N . LEU A 1 104 ? 0.054 4.728 20.665 1.00 87.19 104 LEU A N 1
ATOM 801 C CA . LEU A 1 104 ? 0.059 5.551 21.883 1.00 87.19 104 LEU A CA 1
ATOM 802 C C . LEU A 1 104 ? -1.283 6.257 22.133 1.00 87.19 104 LEU A C 1
ATOM 804 O O . LEU A 1 104 ? -1.654 6.491 23.280 1.00 87.19 104 LEU A O 1
ATOM 808 N N . LEU A 1 105 ? -2.010 6.609 21.069 1.00 84.81 105 LEU A N 1
ATOM 809 C CA . LEU A 1 105 ? -3.332 7.237 21.154 1.00 84.81 105 LEU A CA 1
ATOM 810 C C . LEU A 1 105 ? -4.455 6.241 21.463 1.00 84.81 105 LEU A C 1
ATOM 812 O O . LEU A 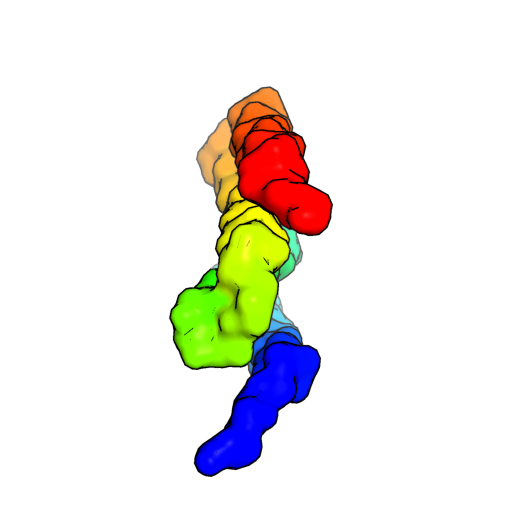1 105 ? -5.533 6.651 21.905 1.00 84.81 105 LEU A O 1
ATOM 816 N N . LYS A 1 106 ? -4.225 4.945 21.237 1.00 77.81 106 LYS A N 1
ATOM 817 C CA . LYS A 1 106 ? -5.180 3.895 21.574 1.00 77.81 106 LYS A CA 1
ATOM 818 C C . LYS A 1 106 ? -5.241 3.766 23.098 1.00 77.81 106 LYS A C 1
ATOM 820 O O . LYS A 1 106 ? -4.357 3.184 23.720 1.00 77.81 106 LYS A O 1
ATOM 825 N N . LYS A 1 107 ? -6.278 4.351 23.707 1.00 60.09 107 LYS A N 1
ATOM 826 C CA . LYS A 1 107 ? -6.563 4.145 25.133 1.00 60.09 107 LYS A CA 1
ATOM 827 C C . LYS A 1 107 ? -6.822 2.649 25.389 1.00 60.09 107 LYS A C 1
ATOM 829 O O . LYS A 1 107 ? -7.438 2.019 24.524 1.00 60.09 107 LYS A O 1
ATOM 834 N N . PRO A 1 108 ? -6.336 2.100 26.516 1.00 56.41 108 PRO A N 1
ATOM 835 C CA . PRO A 1 108 ? -6.634 0.730 26.920 1.00 56.41 108 PRO A CA 1
ATOM 836 C C . PRO A 1 108 ? -8.134 0.516 27.149 1.00 56.41 108 PRO A C 1
ATOM 838 O O . PRO A 1 108 ? -8.823 1.496 27.525 1.00 56.41 108 PRO A O 1
#

pLDDT: mean 92.17, std 8.38, range [49.22, 97.62]

Radius of gyration: 15.65 Å; Cα contacts (8 Å, |Δi|>4): 112; chains: 1; bounding box: 45×20×50 Å

Mean predicted aligned error: 4.08 Å